Protein AF-A0A958VL23-F1 (afdb_monomer)

Radius of gyration: 24.47 Å; Cα contacts (8 Å, |Δi|>4): 169; chains: 1; bounding box: 63×19×62 Å

pLDDT: mean 76.43, std 16.43, range [31.47, 96.62]

Solvent-accessible surface area (backbone atoms only — not comparable to full-atom values): 8068 Å² total; per-residue (Å²): 136,82,79,79,76,79,73,74,83,72,75,93,57,53,48,68,55,50,64,60,66,58,54,44,77,46,69,67,88,68,89,73,96,66,70,69,36,38,39,34,35,53,97,52,33,35,38,35,42,33,49,83,81,56,37,96,47,67,50,76,50,72,58,84,85,89,60,90,72,73,83,51,67,50,77,41,72,88,77,77,82,92,71,94,62,103,76,67,85,67,78,55,42,71,23,40,52,78,43,78,62,96,49,41,39,30,35,35,33,78,43,97,88,68,57,77,48,72,50,79,45,74,65,131

Sequence (124 aa):
MCFISCESNHFLKSEKKLKSDIVGTWNRVLFGNELEESWTFVDGNLKILQPSRHGDTLDVGSYSIDATLTTPYLKIENTTYTNQNPGGDTYNYKWSIIKLDNKVLEIATESDIGGLAQIEFIKQ

Structure (mmCIF, N/CA/C/O backbone):
data_AF-A0A958VL23-F1
#
_entry.id   AF-A0A958VL23-F1
#
loop_
_atom_site.group_PDB
_atom_site.id
_atom_site.type_symbol
_atom_site.label_atom_id
_atom_site.label_alt_id
_atom_site.label_comp_id
_atom_site.label_asym_id
_atom_site.label_entity_id
_atom_site.label_seq_id
_atom_site.pdbx_PDB_ins_code
_atom_site.Cartn_x
_atom_site.Cartn_y
_atom_site.Cartn_z
_atom_site.occupancy
_atom_site.B_iso_or_equiv
_atom_site.auth_seq_id
_atom_site.auth_comp_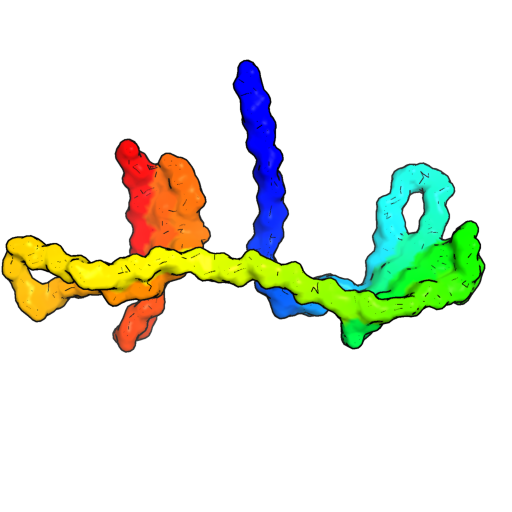id
_atom_site.auth_asym_id
_atom_site.auth_atom_id
_atom_site.pdbx_PDB_model_num
ATOM 1 N N . MET A 1 1 ? 23.516 5.361 25.100 1.00 31.47 1 MET A N 1
ATOM 2 C CA . MET A 1 1 ? 23.317 4.305 24.088 1.00 31.47 1 MET A CA 1
ATOM 3 C C . MET A 1 1 ? 22.043 4.665 23.336 1.00 31.47 1 MET A C 1
ATOM 5 O O . MET A 1 1 ? 20.966 4.498 23.886 1.00 31.47 1 MET A O 1
ATOM 9 N N . CYS A 1 2 ? 22.158 5.315 22.175 1.00 32.84 2 CYS A N 1
ATOM 10 C CA . CYS A 1 2 ? 20.993 5.640 21.349 1.00 32.84 2 CYS A CA 1
ATOM 11 C C . CYS A 1 2 ? 20.625 4.398 20.541 1.00 32.84 2 CYS A C 1
ATOM 13 O O . CYS A 1 2 ? 21.422 3.949 19.719 1.00 32.84 2 CYS A O 1
ATOM 15 N N . PHE A 1 3 ? 19.431 3.854 20.769 1.00 38.59 3 PHE A N 1
ATOM 16 C CA . PHE A 1 3 ? 18.808 2.960 19.806 1.00 38.59 3 PHE A CA 1
ATOM 17 C C . PHE A 1 3 ? 18.424 3.821 18.607 1.00 38.59 3 PHE A C 1
ATOM 19 O O . PHE A 1 3 ? 17.474 4.599 18.672 1.00 38.59 3 PHE A O 1
ATOM 26 N N . ILE A 1 4 ? 19.217 3.745 17.539 1.00 44.56 4 ILE A N 1
ATOM 27 C CA . ILE A 1 4 ? 18.803 4.245 16.233 1.00 44.56 4 ILE A CA 1
ATOM 28 C C . ILE A 1 4 ? 17.631 3.351 15.834 1.00 44.56 4 ILE A C 1
ATOM 30 O O . ILE A 1 4 ? 17.826 2.225 15.380 1.00 44.56 4 ILE A O 1
ATOM 34 N N . SER A 1 5 ? 16.413 3.825 16.096 1.00 36.41 5 SER A N 1
ATOM 35 C CA . SER A 1 5 ? 15.228 3.286 15.449 1.00 36.41 5 SER A CA 1
ATOM 36 C C . SER A 1 5 ? 15.437 3.525 13.962 1.00 36.41 5 SER A C 1
ATOM 38 O O . SER A 1 5 ? 15.411 4.662 13.493 1.00 36.41 5 SER A O 1
ATOM 40 N N . CYS A 1 6 ? 15.756 2.461 13.233 1.00 45.78 6 CYS A N 1
ATOM 41 C CA . CYS A 1 6 ? 15.676 2.457 11.787 1.00 45.78 6 CYS A CA 1
ATOM 42 C C . CYS A 1 6 ? 14.176 2.438 11.467 1.00 45.78 6 CYS A C 1
ATOM 44 O O . CYS A 1 6 ? 13.605 1.386 11.200 1.00 45.78 6 CYS A O 1
ATOM 46 N N . GLU A 1 7 ? 13.506 3.584 11.618 1.00 35.75 7 GLU A N 1
ATOM 47 C CA . GLU A 1 7 ? 12.178 3.760 11.047 1.00 35.75 7 GLU A CA 1
ATOM 48 C C . GLU A 1 7 ? 12.362 3.684 9.534 1.00 35.75 7 GLU A C 1
ATOM 50 O O . GLU A 1 7 ? 12.797 4.633 8.879 1.00 35.75 7 GLU A O 1
ATOM 55 N N . SER A 1 8 ? 12.079 2.513 8.965 1.00 37.69 8 SER A N 1
ATOM 56 C CA . SER A 1 8 ? 11.725 2.434 7.563 1.00 37.69 8 SER A CA 1
ATOM 57 C C . SER A 1 8 ? 10.510 3.339 7.396 1.00 37.69 8 SER A C 1
ATOM 59 O O . SER A 1 8 ? 9.426 3.039 7.892 1.00 37.69 8 SER A O 1
ATOM 61 N N . ASN A 1 9 ? 10.692 4.477 6.725 1.00 41.03 9 ASN A N 1
ATOM 62 C CA . ASN A 1 9 ? 9.586 5.288 6.235 1.00 41.03 9 ASN A CA 1
ATOM 63 C C . ASN A 1 9 ? 8.804 4.428 5.233 1.00 41.03 9 ASN A C 1
ATOM 65 O O . ASN A 1 9 ? 9.062 4.456 4.030 1.00 41.03 9 ASN A O 1
ATOM 69 N N . HIS A 1 10 ? 7.905 3.583 5.734 1.00 45.25 10 HIS A N 1
ATOM 70 C CA . HIS A 1 10 ? 7.013 2.797 4.906 1.00 45.25 10 HIS A CA 1
ATOM 71 C C . HIS A 1 10 ? 6.112 3.785 4.176 1.00 45.25 10 HIS A C 1
ATOM 73 O O . HIS A 1 10 ? 5.282 4.461 4.782 1.00 45.25 10 HIS A O 1
ATOM 79 N N . PHE A 1 11 ? 6.303 3.902 2.862 1.00 52.28 11 PHE A N 1
ATOM 80 C CA . PHE A 1 11 ? 5.416 4.686 2.020 1.00 52.28 11 PHE A CA 1
ATOM 81 C C . PHE A 1 11 ? 4.001 4.115 2.152 1.00 52.28 11 PHE A C 1
ATOM 83 O O . PHE A 1 11 ? 3.723 3.012 1.684 1.00 52.28 11 PHE A O 1
ATOM 90 N N . LEU A 1 12 ? 3.101 4.877 2.775 1.00 58.56 12 LEU A N 1
ATOM 91 C CA . LEU A 1 12 ? 1.674 4.568 2.860 1.00 58.56 12 LEU A CA 1
ATOM 92 C C . LEU A 1 12 ? 1.010 4.817 1.495 1.00 58.56 12 LEU A C 1
ATOM 94 O O . LEU A 1 12 ? 0.199 5.726 1.329 1.00 58.56 12 LEU A O 1
ATOM 98 N N . LYS A 1 13 ? 1.400 4.054 0.471 1.00 62.84 13 LYS A N 1
ATOM 99 C CA . LYS A 1 13 ? 0.795 4.093 -0.864 1.00 62.84 13 LYS A CA 1
ATOM 100 C C . LYS A 1 13 ? 0.151 2.746 -1.162 1.00 62.84 13 LYS A C 1
ATOM 102 O O . LYS A 1 13 ? 0.755 1.701 -0.947 1.00 62.84 13 LYS A O 1
ATOM 107 N N . SER A 1 14 ? -1.077 2.773 -1.677 1.00 70.94 14 SER A N 1
ATOM 108 C CA . SER A 1 14 ? -1.748 1.560 -2.147 1.00 70.94 14 SER A CA 1
ATOM 109 C C . SER A 1 14 ? -1.013 0.961 -3.348 1.00 70.94 14 SER A C 1
ATOM 111 O O . SER A 1 14 ? -0.406 1.688 -4.138 1.00 70.94 14 SER A O 1
ATOM 113 N N . GLU A 1 15 ? -1.129 -0.355 -3.542 1.00 77.06 15 GLU A N 1
ATOM 114 C CA . GLU A 1 15 ? -0.552 -1.047 -4.703 1.00 77.06 15 GLU A CA 1
ATOM 115 C C . GLU A 1 15 ? -0.995 -0.411 -6.028 1.00 77.06 15 GLU A C 1
ATOM 117 O O . GLU A 1 15 ? -0.186 -0.193 -6.924 1.00 77.06 15 GLU A O 1
ATOM 122 N N . LYS A 1 16 ? -2.274 -0.018 -6.125 1.00 78.38 16 LYS A N 1
ATOM 123 C CA . LYS A 1 16 ? -2.823 0.692 -7.289 1.00 78.38 16 LYS A CA 1
ATOM 124 C C . LYS A 1 16 ? -2.078 1.999 -7.566 1.00 78.38 16 LYS A C 1
ATOM 126 O O . LYS A 1 16 ? -1.774 2.297 -8.719 1.00 78.38 16 LYS A O 1
ATOM 131 N N . LYS A 1 17 ? -1.786 2.786 -6.524 1.00 77.62 17 LYS A N 1
ATOM 132 C CA . LYS A 1 17 ? -1.056 4.049 -6.675 1.00 77.62 17 LYS A CA 1
ATOM 133 C C . LYS A 1 17 ? 0.398 3.797 -7.070 1.00 77.62 17 LYS A C 1
ATOM 135 O O . LYS A 1 17 ? 0.884 4.474 -7.964 1.00 77.62 17 LYS A O 1
ATOM 140 N N . LEU A 1 18 ? 1.054 2.790 -6.491 1.00 81.06 18 LEU A N 1
ATOM 141 C CA . LEU A 1 18 ? 2.417 2.393 -6.865 1.00 81.06 18 LEU A CA 1
ATOM 142 C C . LEU A 1 18 ? 2.503 1.921 -8.324 1.00 81.06 18 LEU A C 1
ATOM 144 O O . LEU A 1 18 ? 3.380 2.363 -9.059 1.00 81.06 18 LEU A O 1
ATOM 148 N N . LYS A 1 19 ? 1.546 1.096 -8.768 1.00 85.44 19 LYS A N 1
ATOM 149 C CA . LYS A 1 19 ? 1.429 0.640 -10.162 1.00 85.44 19 LYS A CA 1
ATOM 150 C C . LYS A 1 19 ? 1.220 1.792 -11.141 1.00 85.44 19 LYS A C 1
ATOM 152 O O . LYS A 1 19 ? 1.741 1.734 -12.244 1.00 85.44 19 LYS A O 1
ATOM 157 N N . SER A 1 20 ? 0.488 2.832 -10.745 1.00 84.94 20 SER A N 1
ATOM 158 C CA . SER A 1 20 ? 0.331 4.037 -11.564 1.00 84.94 20 SER A CA 1
ATOM 159 C C . SER A 1 20 ? 1.576 4.925 -11.549 1.00 84.94 20 SER A C 1
ATOM 161 O O . SER A 1 20 ? 1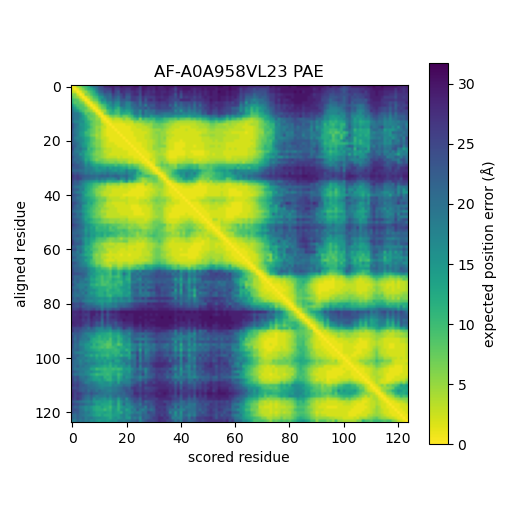.899 5.507 -12.576 1.00 84.94 20 SER A O 1
ATOM 163 N N . ASP A 1 21 ? 2.234 5.064 -10.398 1.00 86.81 21 ASP A N 1
ATOM 164 C CA . ASP A 1 21 ? 3.368 5.975 -10.214 1.00 86.81 21 ASP A CA 1
ATOM 165 C C . ASP A 1 21 ? 4.638 5.468 -10.902 1.00 86.81 21 ASP A C 1
ATOM 167 O O . ASP A 1 21 ? 5.452 6.282 -11.320 1.00 86.81 21 ASP A O 1
ATOM 171 N N . ILE A 1 22 ? 4.824 4.147 -11.012 1.00 91.38 22 ILE A N 1
ATOM 172 C CA . ILE A 1 22 ? 6.044 3.564 -11.591 1.00 91.38 22 ILE A CA 1
ATOM 173 C C . ILE A 1 22 ? 6.117 3.699 -13.120 1.00 91.38 22 ILE A C 1
ATOM 175 O O . ILE A 1 22 ? 7.211 3.634 -13.680 1.00 91.38 22 ILE A O 1
ATOM 179 N N . VAL A 1 23 ? 4.978 3.865 -13.803 1.00 93.25 23 VAL A N 1
ATOM 180 C CA . VAL A 1 23 ? 4.922 3.881 -15.273 1.00 93.25 23 VAL A CA 1
ATOM 181 C C . VAL A 1 23 ? 5.722 5.060 -15.819 1.00 93.25 23 VAL A C 1
ATOM 183 O O . VAL A 1 23 ? 5.481 6.209 -15.456 1.00 93.25 23 VAL A O 1
ATOM 186 N N . GLY A 1 24 ? 6.650 4.771 -16.729 1.00 93.38 24 GLY A N 1
ATOM 187 C CA . GLY A 1 24 ? 7.511 5.771 -17.353 1.00 93.38 24 GLY A CA 1
ATOM 188 C C . GLY A 1 24 ? 8.970 5.338 -17.429 1.00 93.38 24 GLY A C 1
ATOM 189 O O . GLY A 1 24 ? 9.317 4.197 -17.118 1.00 93.38 24 GLY A O 1
ATOM 190 N N . THR A 1 25 ? 9.816 6.269 -17.869 1.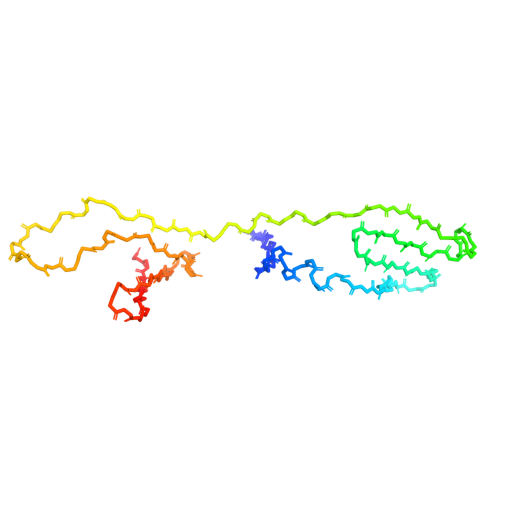00 95.31 25 THR A N 1
ATOM 191 C CA . THR A 1 25 ? 11.266 6.075 -17.975 1.00 95.31 25 THR A CA 1
ATOM 192 C C . THR A 1 25 ? 11.975 6.782 -16.830 1.00 95.31 25 THR A C 1
ATOM 194 O O . THR A 1 25 ? 11.792 7.980 -16.617 1.00 95.31 25 THR A O 1
ATOM 197 N N . TRP A 1 26 ? 12.813 6.034 -16.123 1.00 93.94 26 TRP A N 1
ATOM 198 C CA . TRP A 1 26 ? 13.577 6.478 -14.969 1.00 93.94 26 TRP A CA 1
ATOM 199 C C . TRP A 1 26 ? 15.056 6.421 -15.301 1.00 93.94 26 TRP A C 1
ATOM 201 O O . TRP A 1 26 ? 15.569 5.368 -15.675 1.00 93.94 26 TRP A O 1
ATOM 211 N N . ASN A 1 27 ? 15.744 7.545 -15.144 1.00 89.50 27 ASN A N 1
ATOM 212 C CA . ASN A 1 27 ? 17.192 7.592 -15.294 1.00 89.50 27 ASN A CA 1
ATOM 213 C C . ASN A 1 27 ? 17.836 7.313 -13.943 1.00 89.50 27 ASN A C 1
ATOM 215 O O . ASN A 1 27 ? 17.465 7.917 -12.931 1.00 89.50 27 ASN A O 1
ATOM 219 N N . ARG A 1 28 ? 18.811 6.408 -13.923 1.00 85.19 28 ARG A N 1
ATOM 220 C CA . ARG A 1 28 ? 19.598 6.150 -12.723 1.00 85.19 28 ARG A CA 1
ATOM 221 C C . ARG A 1 28 ? 20.430 7.396 -12.416 1.00 85.19 28 ARG A C 1
ATOM 223 O O . ARG A 1 28 ? 21.229 7.834 -13.237 1.00 85.19 28 ARG A O 1
ATOM 230 N N . VAL A 1 29 ? 20.235 7.978 -11.235 1.00 81.19 29 VAL A N 1
ATOM 231 C CA . VAL A 1 29 ? 21.068 9.093 -10.768 1.00 81.19 29 VAL A CA 1
ATOM 232 C C . VAL A 1 29 ? 22.352 8.513 -10.200 1.00 81.19 29 VAL A C 1
ATOM 234 O O . VAL A 1 29 ? 22.316 7.740 -9.242 1.00 81.19 29 VAL A O 1
ATOM 237 N N . LEU A 1 30 ? 23.477 8.883 -10.801 1.00 72.38 30 LEU A N 1
ATOM 238 C CA . LEU A 1 30 ? 24.798 8.423 -10.404 1.00 72.38 30 LEU A CA 1
ATOM 239 C C . LEU A 1 30 ? 25.683 9.608 -10.035 1.00 72.38 30 LEU A C 1
ATOM 241 O O . LEU A 1 30 ? 25.565 10.690 -10.608 1.00 72.38 30 LEU A O 1
ATOM 245 N N . PHE A 1 31 ? 26.567 9.405 -9.062 1.00 66.00 31 PHE A N 1
ATOM 246 C CA . PHE A 1 31 ? 27.535 10.413 -8.644 1.00 66.00 31 PHE A CA 1
ATOM 247 C C . PHE A 1 31 ? 28.893 10.100 -9.287 1.00 66.00 31 PHE A C 1
ATOM 249 O O . PHE A 1 31 ? 29.470 9.052 -9.018 1.00 66.00 31 PHE A O 1
ATOM 256 N N . GLY A 1 32 ? 29.417 11.011 -10.114 1.00 66.75 32 GLY A N 1
ATOM 257 C CA . GLY A 1 32 ? 30.706 10.850 -10.807 1.00 66.75 32 GLY A CA 1
ATOM 258 C C . GLY A 1 32 ? 30.568 10.512 -12.298 1.00 66.75 32 GLY A C 1
ATOM 259 O O . GLY A 1 32 ? 29.535 10.783 -12.899 1.00 66.75 32 GLY A O 1
ATOM 260 N N . ASN A 1 33 ? 31.615 9.933 -12.899 1.00 60.91 33 ASN A N 1
ATOM 261 C CA . ASN A 1 33 ? 31.659 9.540 -14.322 1.00 60.91 33 ASN A CA 1
ATOM 262 C C . ASN A 1 33 ? 30.966 8.191 -14.583 1.00 60.91 33 ASN A C 1
ATOM 264 O O . ASN A 1 33 ? 31.488 7.354 -15.324 1.00 60.91 33 ASN A O 1
ATOM 268 N N . GLU A 1 34 ? 29.845 7.923 -13.921 1.00 63.88 34 GLU A N 1
ATOM 269 C CA . GLU A 1 34 ? 29.118 6.689 -14.190 1.00 63.88 34 GLU A CA 1
ATOM 270 C C . GLU A 1 34 ? 28.202 6.840 -15.410 1.00 63.88 34 GLU A C 1
ATOM 272 O O . GLU A 1 34 ? 27.822 7.935 -15.822 1.00 63.88 34 GLU A O 1
ATOM 277 N N . LEU A 1 35 ? 27.923 5.698 -16.023 1.00 65.56 35 LEU A N 1
ATOM 278 C CA . LEU A 1 35 ? 27.433 5.573 -17.385 1.00 65.56 35 LEU A CA 1
ATOM 279 C C . LEU A 1 35 ? 25.905 5.690 -17.448 1.00 65.56 35 LEU A C 1
ATOM 281 O O . LEU A 1 35 ? 25.217 5.287 -16.511 1.00 65.56 35 LEU A O 1
ATOM 285 N N . GLU A 1 36 ? 25.383 6.230 -18.554 1.00 81.00 36 GLU A N 1
ATOM 286 C CA . GLU A 1 36 ? 23.944 6.436 -18.749 1.00 81.00 36 GLU A CA 1
ATOM 287 C C . GLU A 1 36 ? 23.172 5.113 -18.620 1.00 81.00 36 GLU A C 1
ATOM 289 O O . GLU A 1 36 ? 23.495 4.112 -19.259 1.00 81.00 36 GLU A O 1
ATOM 294 N N . GLU A 1 37 ? 22.145 5.102 -17.773 1.00 88.75 37 GLU A N 1
ATOM 295 C CA . GLU A 1 37 ? 21.290 3.942 -17.541 1.00 88.75 37 GLU A CA 1
ATOM 296 C C . GLU A 1 37 ? 19.844 4.409 -17.360 1.00 88.75 37 GLU A C 1
ATOM 298 O O . GLU A 1 37 ? 19.553 5.236 -16.489 1.00 88.75 37 GLU A O 1
ATOM 303 N N . SER A 1 38 ? 18.934 3.871 -18.175 1.00 92.06 38 SER A N 1
ATOM 304 C CA . SER A 1 38 ? 17.508 4.207 -18.121 1.00 92.06 38 SER A CA 1
ATOM 305 C C . SER A 1 38 ? 16.630 2.960 -18.088 1.00 92.06 38 SER A C 1
ATOM 307 O O . SER A 1 38 ? 16.916 1.959 -18.742 1.00 92.06 38 SER A O 1
ATOM 309 N N . TRP A 1 39 ? 15.581 3.015 -17.269 1.00 95.81 39 TRP A N 1
ATOM 310 C CA . TRP A 1 39 ? 14.654 1.917 -17.008 1.00 95.81 39 TRP A CA 1
ATOM 311 C C . TRP A 1 39 ? 13.248 2.364 -17.377 1.00 95.81 39 TRP A C 1
ATOM 313 O O . TRP A 1 39 ? 12.737 3.328 -16.810 1.00 95.81 39 TRP A O 1
ATOM 323 N N . THR A 1 40 ? 12.604 1.664 -18.303 1.00 96.06 40 THR A N 1
ATOM 324 C CA . THR A 1 40 ? 11.231 1.942 -18.722 1.00 96.06 40 THR A CA 1
ATOM 325 C C . THR A 1 40 ? 10.295 0.857 -18.211 1.00 96.06 40 THR A C 1
ATOM 327 O O . THR A 1 40 ? 10.447 -0.313 -18.565 1.00 96.06 40 THR A O 1
ATOM 330 N N . PHE A 1 41 ? 9.294 1.263 -17.430 1.00 96.62 41 PHE A N 1
ATOM 331 C CA . PHE A 1 41 ? 8.227 0.400 -16.921 1.00 96.62 41 PHE A CA 1
ATOM 332 C C . PHE A 1 41 ? 6.918 0.729 -17.640 1.00 96.62 41 PHE A C 1
ATOM 334 O O . PHE A 1 41 ? 6.441 1.865 -17.576 1.00 96.62 41 PHE A O 1
ATOM 341 N N . VAL A 1 42 ? 6.331 -0.251 -18.328 1.00 94.25 42 VAL A N 1
ATOM 342 C CA . VAL A 1 42 ? 5.043 -0.089 -19.021 1.00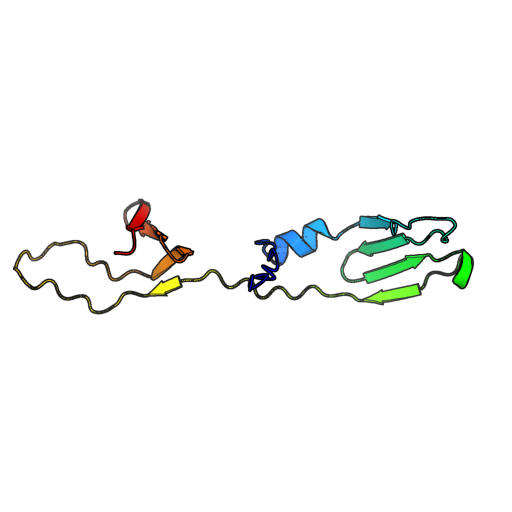 94.25 42 VAL A CA 1
ATOM 343 C C . VAL A 1 42 ? 4.311 -1.423 -19.128 1.00 94.25 42 VAL A C 1
ATOM 345 O O . VAL A 1 42 ? 4.881 -2.417 -19.571 1.00 94.25 42 VAL A O 1
ATOM 348 N N . ASP A 1 43 ? 3.043 -1.452 -18.716 1.00 90.88 43 ASP A N 1
ATOM 349 C CA . ASP A 1 43 ? 2.141 -2.604 -18.862 1.00 90.88 43 ASP A CA 1
ATOM 350 C C . ASP A 1 43 ? 2.728 -3.945 -18.371 1.00 90.88 43 ASP A C 1
ATOM 352 O 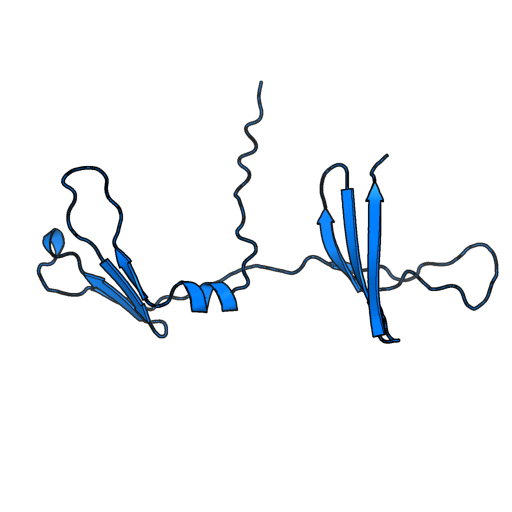O . ASP A 1 43 ? 2.575 -4.982 -19.013 1.00 90.88 43 ASP A O 1
ATOM 356 N N . GLY A 1 44 ? 3.448 -3.930 -17.241 1.00 90.19 44 GLY A N 1
ATOM 357 C CA . GLY A 1 44 ? 4.095 -5.125 -16.673 1.00 90.19 44 GLY A CA 1
ATOM 358 C C . GLY A 1 44 ? 5.391 -5.551 -17.375 1.00 90.19 44 GLY A C 1
ATOM 359 O O . GLY A 1 44 ? 5.994 -6.551 -16.991 1.00 90.19 44 GLY A O 1
ATOM 360 N N . ASN A 1 45 ? 5.851 -4.786 -18.366 1.00 94.88 45 ASN A N 1
ATOM 361 C CA . ASN A 1 45 ? 7.109 -4.997 -19.075 1.00 94.88 45 ASN A CA 1
ATOM 362 C C . ASN A 1 45 ? 8.180 -4.014 -18.598 1.00 94.88 45 ASN A C 1
ATOM 364 O O . ASN A 1 45 ? 7.909 -2.833 -18.362 1.00 94.88 45 ASN A O 1
ATOM 368 N N . LEU A 1 46 ? 9.406 -4.513 -18.500 1.00 95.94 46 LEU A N 1
ATOM 369 C CA . LEU A 1 46 ? 10.606 -3.760 -18.170 1.00 95.94 46 LEU A CA 1
ATOM 370 C C . LEU A 1 46 ? 11.517 -3.713 -19.395 1.00 95.94 46 LEU A C 1
ATOM 372 O O . LEU A 1 46 ? 11.770 -4.742 -20.023 1.00 95.94 46 LEU A O 1
ATOM 376 N N . LYS A 1 47 ? 12.023 -2.522 -19.709 1.00 95.69 47 LYS A N 1
ATOM 377 C CA . LYS A 1 47 ? 13.124 -2.324 -20.654 1.00 95.69 47 LYS A CA 1
ATOM 378 C C . LYS A 1 47 ? 14.243 -1.564 -19.964 1.00 95.69 47 LYS A C 1
ATOM 380 O O . LYS A 1 47 ? 13.963 -0.572 -19.296 1.00 95.69 47 LYS A O 1
ATOM 385 N N . ILE A 1 48 ? 15.481 -2.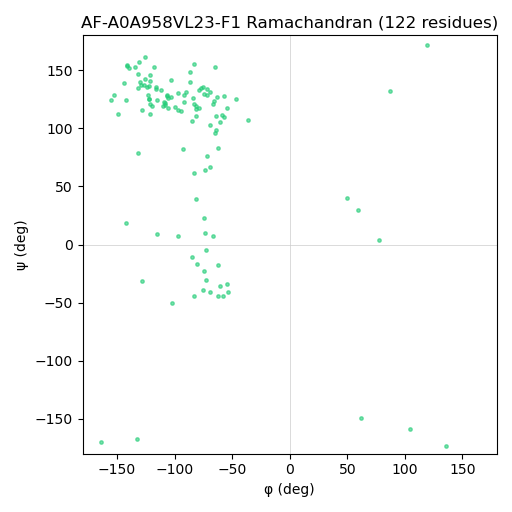000 -20.144 1.00 93.56 48 ILE A N 1
ATOM 386 C CA . ILE A 1 48 ? 16.655 -1.324 -19.595 1.00 93.56 48 ILE A CA 1
ATOM 387 C C . ILE A 1 48 ? 17.597 -0.987 -20.747 1.00 93.56 48 ILE A C 1
ATOM 389 O O . ILE A 1 48 ? 17.932 -1.852 -21.555 1.00 93.56 48 ILE A O 1
ATOM 393 N N . LEU A 1 49 ? 18.014 0.275 -20.818 1.00 91.00 49 LEU A N 1
ATOM 394 C CA . LEU A 1 49 ? 19.049 0.747 -21.730 1.00 91.00 49 LEU A CA 1
ATOM 395 C C . LEU A 1 49 ? 20.295 1.099 -20.917 1.00 91.00 49 LEU A C 1
ATOM 397 O O . LEU A 1 49 ? 20.246 1.986 -20.064 1.00 91.00 49 LEU A O 1
ATOM 401 N N . GLN A 1 50 ? 21.398 0.412 -21.208 1.00 88.69 50 GLN A N 1
ATOM 402 C CA . GLN A 1 50 ? 22.718 0.631 -20.608 1.00 88.69 50 GLN A CA 1
ATOM 403 C C . GLN A 1 50 ? 23.777 0.703 -21.724 1.00 88.69 50 GLN A C 1
ATOM 405 O O . GLN A 1 50 ? 24.507 -0.275 -21.936 1.00 88.69 50 GLN A O 1
ATOM 410 N N . PRO A 1 51 ? 23.909 1.842 -22.435 1.00 85.31 51 PRO A N 1
ATOM 411 C CA . PRO A 1 51 ? 24.759 1.965 -23.621 1.00 85.31 51 PRO A CA 1
ATOM 412 C C . PRO A 1 51 ? 26.204 1.541 -23.384 1.00 85.31 51 PRO A C 1
ATOM 414 O O . PRO A 1 51 ? 26.860 0.946 -24.231 1.00 85.31 51 PRO A O 1
ATOM 417 N N . SER A 1 52 ? 26.709 1.786 -22.185 1.00 82.25 52 SER A N 1
ATOM 418 C CA . SER A 1 52 ? 28.106 1.522 -21.866 1.00 82.25 52 SER A CA 1
ATOM 419 C C . SER A 1 52 ? 28.406 0.092 -21.433 1.00 82.25 52 SER A C 1
ATOM 421 O O . SER A 1 52 ? 29.575 -0.272 -21.329 1.00 82.25 52 SER A O 1
ATOM 423 N N . ARG A 1 53 ? 27.377 -0.721 -21.175 1.00 80.94 53 ARG A N 1
ATOM 424 C CA . ARG A 1 53 ? 27.537 -2.161 -20.951 1.00 80.94 53 ARG A CA 1
ATOM 425 C C . ARG A 1 53 ? 27.142 -2.951 -22.188 1.00 80.94 53 ARG A C 1
ATOM 427 O O . ARG A 1 53 ? 27.900 -3.820 -22.604 1.00 80.94 53 ARG A O 1
ATOM 434 N N . HIS A 1 54 ? 25.960 -2.681 -22.741 1.00 81.00 54 HIS A N 1
ATOM 435 C CA . HIS A 1 54 ? 25.333 -3.520 -23.770 1.00 81.00 54 HIS A CA 1
ATOM 436 C C . HIS A 1 54 ? 25.179 -2.797 -25.128 1.00 81.00 54 HIS A C 1
ATOM 438 O O . HIS A 1 54 ? 24.544 -3.327 -26.045 1.00 81.00 54 HIS A O 1
ATOM 444 N N . GLY A 1 55 ? 25.769 -1.603 -25.295 1.00 82.44 55 GLY A N 1
ATOM 445 C CA . GLY A 1 55 ? 25.541 -0.767 -26.478 1.00 82.44 55 GLY A CA 1
ATOM 446 C C . GLY A 1 55 ? 24.073 -0.351 -26.587 1.00 82.44 55 GLY A C 1
ATOM 447 O O . GLY A 1 55 ? 23.359 -0.285 -25.590 1.00 82.44 55 GLY A O 1
ATOM 448 N N . ASP A 1 56 ? 23.583 -0.160 -27.807 1.00 81.56 56 ASP A N 1
ATOM 449 C CA . ASP A 1 56 ? 22.178 0.203 -28.057 1.00 81.56 56 ASP A CA 1
ATOM 450 C C . ASP A 1 56 ? 21.189 -0.968 -27.854 1.00 81.56 56 ASP A C 1
ATOM 452 O O . ASP A 1 56 ? 20.014 -0.883 -28.219 1.00 8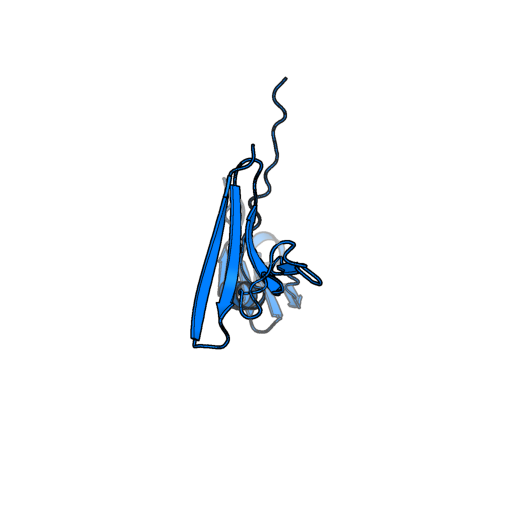1.56 56 ASP A O 1
ATOM 456 N N . THR A 1 57 ? 21.652 -2.087 -27.289 1.00 88.56 57 THR A N 1
ATOM 457 C CA . THR A 1 57 ? 20.815 -3.256 -27.010 1.00 88.56 57 THR A CA 1
ATOM 458 C C . THR A 1 57 ? 19.999 -3.027 -25.743 1.00 88.56 57 THR A C 1
ATOM 460 O O . THR A 1 57 ? 20.531 -2.625 -24.710 1.00 88.56 57 THR A O 1
ATOM 463 N N . LEU A 1 58 ? 18.700 -3.324 -25.816 1.00 89.81 58 LEU A N 1
ATOM 464 C CA . LEU A 1 58 ? 17.792 -3.260 -24.675 1.00 89.81 58 LEU A CA 1
ATOM 465 C C . LEU A 1 58 ? 17.722 -4.610 -23.962 1.00 89.81 58 LEU A C 1
ATOM 467 O O . LEU A 1 58 ? 17.391 -5.618 -24.591 1.00 89.81 58 LEU A O 1
ATOM 471 N N . ASP A 1 59 ? 17.914 -4.610 -22.644 1.00 92.38 59 ASP A N 1
ATOM 472 C CA . ASP A 1 59 ? 17.476 -5.732 -21.818 1.00 92.38 59 ASP A CA 1
ATOM 473 C C . ASP A 1 59 ? 15.956 -5.648 -21.656 1.00 92.3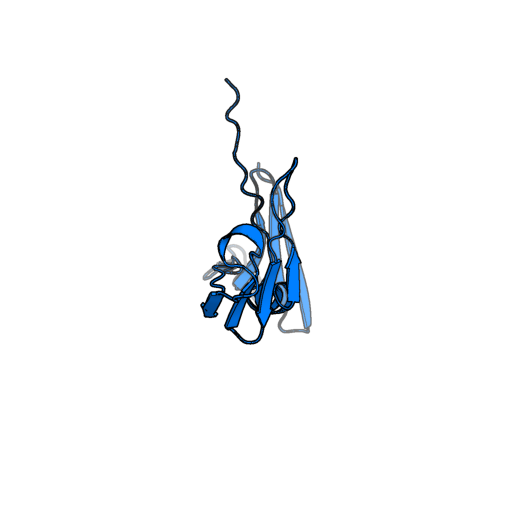8 59 ASP A C 1
ATOM 475 O O . ASP A 1 59 ? 15.402 -4.572 -21.411 1.00 92.38 59 ASP A O 1
ATOM 479 N N . VAL A 1 60 ? 15.265 -6.778 -21.805 1.00 94.56 60 VAL A N 1
ATOM 480 C CA . VAL A 1 60 ? 13.801 -6.853 -21.720 1.00 94.56 60 VAL A CA 1
ATOM 481 C C . VAL A 1 60 ? 13.370 -7.894 -20.696 1.00 94.56 60 VAL A C 1
ATOM 483 O O . VAL A 1 60 ? 13.974 -8.959 -20.578 1.00 94.56 60 VAL A O 1
ATOM 486 N N . GLY A 1 61 ? 12.304 -7.599 -19.960 1.00 95.19 61 GLY A N 1
ATOM 487 C CA . GLY A 1 61 ? 11.760 -8.501 -18.953 1.00 95.19 61 GLY A CA 1
ATOM 488 C C . GLY A 1 61 ? 10.350 -8.123 -18.524 1.00 95.19 61 GLY A C 1
ATOM 489 O O . GLY A 1 61 ? 9.714 -7.247 -19.112 1.00 95.19 61 GLY A O 1
ATOM 490 N N . SER A 1 62 ? 9.873 -8.776 -17.470 1.00 96.19 62 SER A N 1
ATOM 491 C CA . SER A 1 62 ? 8.591 -8.474 -16.832 1.00 96.19 62 SER A CA 1
ATOM 492 C C . SER A 1 62 ? 8.805 -8.028 -15.389 1.00 96.19 62 SER A C 1
ATOM 494 O O . SER A 1 62 ? 9.782 -8.422 -14.753 1.00 96.19 62 SER A O 1
ATOM 496 N N . TYR A 1 63 ? 7.885 -7.217 -14.869 1.00 93.00 63 TYR A N 1
ATOM 497 C CA . TYR A 1 63 ? 7.895 -6.774 -13.477 1.00 93.00 63 TYR A CA 1
ATOM 498 C C . TYR A 1 63 ? 6.503 -6.885 -12.846 1.00 93.00 63 TYR A C 1
ATOM 500 O O . TYR A 1 63 ? 5.478 -6.774 -13.519 1.00 93.00 63 TYR A O 1
ATOM 508 N N . SER A 1 64 ? 6.476 -7.055 -11.527 1.00 90.00 64 SER A N 1
ATOM 509 C CA . SER A 1 64 ? 5.283 -6.940 -10.690 1.00 90.00 64 SER A CA 1
ATOM 510 C C . SER A 1 64 ? 5.580 -6.044 -9.488 1.00 90.00 64 SER A C 1
ATOM 512 O O . SER A 1 64 ? 6.733 -5.851 -9.105 1.00 90.00 64 SER A O 1
ATOM 514 N N . ILE A 1 65 ? 4.527 -5.460 -8.915 1.00 81.88 65 ILE A N 1
ATOM 515 C CA . ILE A 1 65 ? 4.588 -4.761 -7.630 1.00 81.88 65 ILE A CA 1
ATOM 516 C C . ILE A 1 65 ? 3.640 -5.489 -6.694 1.00 81.88 65 ILE A C 1
ATOM 518 O O . ILE A 1 65 ? 2.435 -5.499 -6.953 1.00 81.88 65 ILE A O 1
ATOM 522 N N . ASP A 1 66 ? 4.199 -6.019 -5.614 1.00 76.38 66 ASP A N 1
ATOM 523 C CA . ASP A 1 66 ? 3.462 -6.582 -4.491 1.00 76.38 66 ASP A CA 1
ATOM 524 C C . ASP A 1 66 ? 3.553 -5.596 -3.325 1.00 76.38 66 ASP A C 1
ATOM 526 O O . ASP A 1 66 ? 4.647 -5.293 -2.840 1.00 76.38 66 ASP A O 1
ATOM 530 N N . ALA A 1 67 ? 2.416 -5.056 -2.882 1.00 68.06 67 ALA A N 1
ATOM 531 C CA . ALA A 1 67 ? 2.379 -4.156 -1.734 1.00 68.06 67 ALA A CA 1
ATOM 532 C C . ALA A 1 67 ? 1.467 -4.722 -0.645 1.00 68.06 67 ALA A C 1
ATOM 534 O O . ALA A 1 67 ? 0.246 -4.754 -0.777 1.00 68.06 67 ALA A O 1
ATOM 535 N N . THR A 1 68 ? 2.052 -5.114 0.485 1.00 61.78 68 THR A N 1
ATOM 536 C CA . THR A 1 68 ? 1.308 -5.572 1.665 1.00 61.78 68 THR A CA 1
ATOM 537 C C . THR A 1 68 ? 0.839 -4.377 2.498 1.00 61.78 68 THR A C 1
ATOM 539 O O . THR A 1 68 ? 1.263 -4.195 3.637 1.00 61.78 68 THR A O 1
ATOM 542 N N . LEU A 1 69 ? -0.000 -3.511 1.925 1.00 62.06 69 LEU A N 1
ATOM 543 C CA . LEU A 1 69 ? -0.640 -2.429 2.676 1.00 62.06 69 LEU A CA 1
ATOM 544 C C . LEU A 1 69 ? -1.998 -2.922 3.187 1.00 62.06 69 LEU A C 1
ATOM 546 O O . LEU A 1 69 ? -3.032 -2.691 2.565 1.00 62.06 69 LEU A O 1
ATOM 550 N N . THR A 1 70 ? -2.017 -3.641 4.308 1.00 64.38 70 THR A N 1
ATOM 551 C CA . THR A 1 70 ? -3.287 -3.918 4.989 1.00 64.38 70 THR A CA 1
ATOM 552 C C . THR A 1 70 ? -3.684 -2.680 5.773 1.00 64.38 70 THR A C 1
ATOM 554 O O . THR A 1 70 ? -2.961 -2.295 6.691 1.00 64.38 70 THR A O 1
ATOM 557 N N . THR A 1 71 ? -4.824 -2.068 5.445 1.00 67.75 71 THR A N 1
ATOM 558 C CA . THR A 1 71 ? -5.452 -1.087 6.336 1.00 67.75 71 THR A CA 1
ATOM 559 C C . THR A 1 71 ? -5.634 -1.749 7.706 1.00 67.75 71 THR A C 1
ATOM 561 O O . THR A 1 71 ? -6.316 -2.776 7.786 1.00 67.75 71 THR A O 1
ATOM 564 N N . PRO A 1 72 ? -4.991 -1.240 8.769 1.00 74.25 72 PRO A N 1
ATOM 565 C CA . PRO A 1 72 ? -5.123 -1.830 10.089 1.00 74.25 72 PRO A CA 1
ATOM 566 C C . PRO A 1 72 ? -6.518 -1.523 10.639 1.00 74.25 72 PRO A C 1
ATOM 568 O O . PRO A 1 72 ? -6.991 -0.389 10.563 1.00 74.25 72 PRO A O 1
ATOM 571 N N . TYR A 1 73 ? -7.182 -2.539 11.188 1.00 82.88 73 TYR A N 1
ATOM 572 C CA . TYR A 1 73 ? -8.510 -2.398 11.780 1.00 82.88 73 TYR A CA 1
ATOM 573 C C . TYR A 1 73 ? -8.504 -2.832 13.243 1.00 82.88 73 TYR A C 1
ATOM 575 O O . TYR A 1 73 ? -7.976 -3.891 13.579 1.00 82.88 73 TYR A O 1
ATOM 583 N N . LEU A 1 74 ? -9.168 -2.049 14.088 1.00 82.69 74 LEU A N 1
ATOM 584 C CA . LEU A 1 74 ? -9.581 -2.446 15.423 1.00 82.69 74 LEU A CA 1
ATOM 585 C C . LEU A 1 74 ? -11.016 -2.971 15.339 1.00 82.69 74 LEU A C 1
ATOM 587 O O . LEU A 1 74 ? -11.944 -2.232 15.015 1.00 82.69 74 LEU A O 1
ATOM 591 N N . LYS A 1 75 ? -11.205 -4.260 15.618 1.00 89.12 75 LYS A N 1
ATOM 592 C CA . LYS A 1 75 ? -12.532 -4.875 15.680 1.00 89.12 75 LYS A CA 1
ATOM 593 C C . LYS A 1 75 ? -12.982 -4.924 17.136 1.00 89.12 75 LYS A C 1
ATOM 595 O O . LYS A 1 75 ? -12.348 -5.602 17.941 1.00 89.12 75 LYS A O 1
ATOM 600 N N . ILE A 1 76 ? -14.048 -4.202 17.462 1.00 85.31 76 ILE A N 1
ATOM 601 C CA . ILE A 1 76 ? -14.671 -4.234 18.787 1.00 85.31 76 ILE A CA 1
ATOM 602 C C . ILE A 1 76 ? -15.977 -5.014 18.653 1.00 85.31 76 ILE A C 1
ATOM 604 O O . ILE A 1 76 ? -16.782 -4.727 17.773 1.00 85.31 76 ILE A O 1
ATOM 608 N N . GLU A 1 77 ? -16.168 -6.024 19.497 1.00 85.12 77 GLU A N 1
ATOM 609 C CA . GLU A 1 77 ? -17.364 -6.868 19.513 1.00 85.12 77 GLU A CA 1
ATOM 610 C C . GLU A 1 77 ? -17.746 -7.190 20.958 1.00 85.12 77 GLU A C 1
ATOM 612 O O . GLU A 1 77 ? -16.889 -7.242 21.841 1.00 85.12 77 GLU A O 1
ATOM 617 N N . ASN A 1 78 ? -19.031 -7.465 21.185 1.00 81.12 78 ASN A N 1
ATOM 618 C CA . ASN A 1 78 ? -19.574 -7.901 22.473 1.00 81.12 78 ASN A CA 1
ATOM 619 C C . ASN A 1 78 ? -19.354 -6.919 23.641 1.00 81.12 78 ASN A C 1
ATOM 621 O O . ASN A 1 78 ? -19.289 -7.343 24.794 1.00 81.12 78 ASN A O 1
ATOM 625 N N . THR A 1 79 ? -19.271 -5.607 23.389 1.00 77.12 79 THR A N 1
ATOM 626 C CA . THR A 1 79 ? -19.269 -4.624 24.482 1.00 77.12 79 THR A CA 1
ATOM 627 C C . THR A 1 79 ? -20.615 -4.631 25.195 1.00 77.12 79 THR A C 1
ATOM 629 O O . THR A 1 79 ? -21.649 -4.383 24.572 1.00 77.12 79 THR A O 1
ATOM 632 N N . THR A 1 80 ? -20.603 -4.866 26.505 1.00 69.44 80 THR A N 1
ATOM 633 C CA . THR A 1 80 ? -21.783 -4.769 27.367 1.00 69.44 80 THR A CA 1
ATOM 634 C C . THR A 1 80 ? -21.700 -3.505 28.211 1.00 69.44 80 THR A C 1
ATOM 636 O O . THR A 1 80 ? -20.716 -3.300 28.922 1.00 69.44 80 THR A O 1
ATOM 639 N N . TYR A 1 81 ? -22.733 -2.671 28.165 1.00 69.94 81 TYR A N 1
ATOM 640 C CA . TYR A 1 81 ? -22.828 -1.496 29.024 1.00 69.94 81 TYR A CA 1
ATOM 641 C C . TYR A 1 81 ? -23.414 -1.904 30.387 1.00 69.94 81 TYR A C 1
ATOM 643 O O . TYR A 1 81 ? -24.463 -2.543 30.440 1.00 69.94 81 TYR A O 1
ATOM 651 N N . THR A 1 82 ? -22.728 -1.590 31.491 1.00 69.88 82 THR A N 1
ATOM 652 C CA . THR A 1 82 ? -23.052 -2.138 32.825 1.00 69.88 82 THR A CA 1
ATOM 653 C C . THR A 1 82 ? -24.220 -1.442 33.532 1.00 69.88 82 THR A C 1
ATOM 655 O O . THR A 1 82 ? -24.791 -2.030 34.446 1.00 69.88 82 THR A O 1
ATOM 658 N N . ASN A 1 83 ? -24.628 -0.242 33.098 1.00 61.19 83 ASN A N 1
ATOM 659 C CA . ASN A 1 83 ? -25.669 0.561 33.752 1.00 61.19 83 ASN A CA 1
ATOM 660 C C . ASN A 1 83 ? -26.748 0.995 32.740 1.00 61.19 83 ASN A C 1
ATOM 662 O O . ASN A 1 83 ? -26.468 1.711 31.790 1.00 61.19 83 ASN A O 1
ATOM 666 N N . GLN A 1 84 ? -27.982 0.531 32.926 1.00 54.22 84 GLN A N 1
ATOM 667 C CA . GLN A 1 84 ? -29.094 0.563 31.964 1.00 54.22 84 GLN A CA 1
ATOM 668 C C . GLN A 1 84 ? -29.347 1.899 31.227 1.00 54.22 84 GLN A C 1
ATOM 670 O O . GLN A 1 84 ? -29.665 2.910 31.845 1.00 54.22 84 GLN A O 1
ATOM 675 N N . ASN A 1 85 ? -29.361 1.837 29.889 1.00 51.28 85 ASN A N 1
ATOM 676 C CA . ASN A 1 85 ? -30.348 2.507 29.032 1.00 51.28 85 ASN A CA 1
ATOM 677 C C . ASN A 1 85 ? -30.417 1.727 27.690 1.00 51.28 85 ASN A C 1
ATOM 679 O O . ASN A 1 85 ? -29.365 1.540 27.078 1.00 51.28 85 ASN A O 1
ATOM 683 N N . PRO A 1 86 ? -31.578 1.229 27.212 1.00 47.41 86 PRO A N 1
ATOM 684 C CA . PRO A 1 86 ? -31.656 0.264 26.099 1.00 47.41 86 PRO A CA 1
ATOM 685 C C . PRO A 1 86 ? -31.394 0.833 24.687 1.00 47.41 86 PRO A C 1
ATOM 687 O O . PRO A 1 86 ? -31.827 0.246 23.701 1.00 47.41 86 PRO A O 1
ATOM 690 N N . GLY A 1 87 ? -30.696 1.961 24.564 1.00 50.59 87 GLY A N 1
ATOM 691 C CA . GLY A 1 87 ? -30.458 2.627 23.278 1.00 50.59 87 GLY A CA 1
ATOM 692 C C . GLY A 1 87 ? -29.072 3.248 23.120 1.00 50.59 87 GLY A C 1
ATOM 693 O O . GLY A 1 87 ? -28.917 4.141 22.300 1.00 50.59 87 GLY A O 1
ATOM 694 N N . GLY A 1 88 ? -28.090 2.847 23.932 1.00 49.91 88 GLY A N 1
ATOM 695 C CA . GLY A 1 88 ? -26.754 3.447 23.907 1.00 49.91 88 GLY A CA 1
ATOM 696 C C . GLY A 1 88 ? -25.870 2.853 22.814 1.00 49.91 88 GLY A C 1
ATOM 697 O O . GLY A 1 88 ? -25.622 1.648 22.831 1.00 49.91 88 GLY A O 1
ATOM 698 N N . ASP A 1 89 ? -25.399 3.711 21.908 1.00 57.47 89 ASP A N 1
ATOM 699 C CA . ASP A 1 89 ? -24.437 3.433 20.839 1.00 57.47 89 ASP A CA 1
ATOM 700 C C . ASP A 1 89 ? -23.365 2.427 21.273 1.00 57.47 89 ASP A C 1
ATOM 702 O O . ASP A 1 89 ? -22.476 2.715 22.077 1.00 57.47 89 ASP A O 1
ATOM 706 N N . THR A 1 90 ? -23.453 1.203 20.760 1.00 62.50 90 THR A N 1
ATOM 707 C CA . THR A 1 90 ? -22.452 0.183 21.056 1.00 62.50 90 THR A CA 1
ATOM 708 C C . THR A 1 90 ? -21.185 0.501 20.277 1.00 62.50 90 THR A C 1
ATOM 710 O O . THR A 1 90 ? -21.255 0.622 19.063 1.00 62.50 90 THR A O 1
ATOM 713 N N . TYR A 1 91 ? -20.010 0.531 20.912 1.00 74.81 91 TYR A N 1
ATOM 714 C CA . TYR A 1 91 ? -18.716 0.680 20.219 1.00 74.81 91 TYR A CA 1
ATOM 715 C C . TYR A 1 91 ? -18.345 -0.516 19.320 1.00 74.81 91 TYR A C 1
ATOM 717 O O . TYR A 1 91 ? -17.228 -0.565 18.802 1.00 74.81 91 TYR A O 1
ATOM 725 N N . ASN A 1 92 ? -19.270 -1.469 19.148 1.00 81.56 92 ASN A N 1
ATOM 726 C CA . ASN A 1 92 ? -19.157 -2.704 18.382 1.00 81.56 92 ASN A CA 1
ATOM 727 C C . ASN A 1 92 ? -19.078 -2.444 16.871 1.00 81.56 92 ASN A C 1
ATOM 729 O O . ASN A 1 92 ? -19.978 -2.800 16.114 1.00 81.56 92 ASN A O 1
ATOM 733 N N . TYR A 1 93 ? -17.990 -1.821 16.438 1.00 82.25 93 TYR A N 1
ATOM 734 C CA . TYR A 1 93 ? -17.723 -1.527 15.041 1.00 82.25 93 TYR A CA 1
ATOM 735 C C . TYR A 1 93 ? -16.360 -2.067 14.622 1.00 82.25 93 TYR A C 1
ATOM 737 O O . TYR A 1 93 ? -15.461 -2.341 15.428 1.00 82.25 93 TYR A O 1
ATOM 745 N N . LYS A 1 94 ? -16.205 -2.195 13.305 1.00 86.75 94 LYS A N 1
ATOM 746 C CA . LYS A 1 94 ? -14.898 -2.322 12.674 1.00 86.75 94 LYS A CA 1
ATOM 747 C C . LYS A 1 94 ? -14.354 -0.912 12.452 1.00 86.75 94 LYS A C 1
ATOM 749 O O . LYS A 1 94 ? -14.820 -0.189 11.573 1.00 86.75 94 LYS A O 1
ATOM 754 N N . TRP A 1 95 ? -13.371 -0.532 13.254 1.00 87.25 95 TRP A N 1
ATOM 755 C CA . TRP A 1 95 ? -12.735 0.775 13.199 1.00 87.25 95 TRP A CA 1
ATOM 756 C C . TRP A 1 95 ? -11.446 0.708 12.385 1.00 87.25 95 TRP A C 1
ATOM 758 O O . TRP A 1 95 ? -10.602 -0.151 12.630 1.00 87.25 95 TRP A O 1
ATOM 768 N N . SER A 1 96 ? -11.265 1.610 11.429 1.00 86.00 96 SER A N 1
ATOM 769 C CA . SER A 1 96 ? -9.977 1.827 10.769 1.00 86.00 96 SER A CA 1
ATOM 770 C C . SER A 1 96 ? -9.032 2.513 11.749 1.00 86.00 96 SER A C 1
ATOM 772 O O . SER A 1 96 ? -9.395 3.535 12.327 1.00 86.00 96 SER A O 1
ATOM 774 N N . ILE A 1 97 ? -7.830 1.974 11.939 1.00 82.94 97 ILE A N 1
ATOM 775 C CA . ILE A 1 97 ? -6.787 2.625 12.735 1.00 82.94 97 ILE A CA 1
ATOM 776 C C . ILE A 1 97 ? -6.110 3.665 11.837 1.00 82.94 97 ILE A C 1
ATOM 778 O O . ILE A 1 97 ? -5.435 3.307 10.873 1.00 82.94 97 ILE A O 1
ATOM 782 N N . ILE A 1 98 ? -6.320 4.947 12.142 1.00 82.44 98 ILE A N 1
ATOM 783 C CA . ILE A 1 98 ? -5.731 6.083 11.418 1.00 82.44 98 ILE A CA 1
ATOM 784 C C . ILE A 1 98 ? -4.315 6.350 11.935 1.00 82.44 98 ILE A C 1
ATOM 786 O O . ILE A 1 98 ? -3.386 6.528 11.148 1.00 82.44 98 ILE A O 1
ATOM 790 N N . LYS A 1 99 ? -4.141 6.330 13.261 1.00 79.06 99 LYS A N 1
ATOM 791 C CA . LYS A 1 99 ? -2.862 6.560 13.937 1.00 79.06 99 LYS A CA 1
ATOM 792 C C . LYS A 1 99 ? -2.755 5.676 15.174 1.00 79.06 99 LYS A C 1
ATOM 794 O O . LYS A 1 99 ? -3.719 5.527 15.918 1.00 79.06 99 LYS A O 1
ATOM 799 N N . LEU A 1 100 ? -1.578 5.105 15.408 1.00 80.62 100 LEU A N 1
ATOM 800 C CA . LEU A 1 100 ? -1.262 4.382 16.636 1.00 80.62 100 LEU A CA 1
ATOM 801 C C . LEU A 1 100 ? 0.230 4.529 16.938 1.00 80.62 100 LEU A C 1
ATOM 803 O O . LEU A 1 100 ? 1.066 4.003 16.207 1.00 80.62 100 LEU A O 1
ATOM 807 N N . ASP A 1 101 ? 0.553 5.236 18.016 1.00 81.38 101 ASP A N 1
ATOM 808 C CA . ASP A 1 101 ? 1.912 5.363 18.542 1.00 81.38 101 ASP A CA 1
ATOM 809 C C . ASP A 1 101 ? 1.943 5.133 20.068 1.00 81.38 101 ASP A C 1
ATOM 811 O O . ASP A 1 101 ? 1.001 4.607 20.666 1.00 81.38 101 ASP A O 1
ATOM 815 N N . ASN A 1 102 ? 3.057 5.461 20.730 1.00 82.31 102 ASN A N 1
ATOM 816 C CA . ASN A 1 102 ? 3.210 5.245 22.171 1.00 82.31 102 ASN A CA 1
ATOM 817 C C . ASN A 1 102 ? 2.396 6.212 23.053 1.00 82.31 102 ASN A C 1
ATOM 819 O O . ASN A 1 102 ? 2.404 6.035 24.272 1.00 82.31 102 ASN A O 1
ATOM 823 N N . LYS A 1 103 ? 1.714 7.201 22.470 1.00 82.00 103 LYS A N 1
ATOM 824 C CA . LYS A 1 103 ? 0.938 8.241 23.156 1.00 82.00 103 LYS A CA 1
ATOM 825 C C . LYS A 1 103 ? -0.489 8.371 22.635 1.00 82.00 103 LYS A C 1
ATOM 827 O O . LYS A 1 103 ? -1.352 8.733 23.425 1.00 82.00 103 LYS A O 1
ATOM 832 N N . VAL A 1 104 ? -0.733 8.106 21.354 1.00 78.19 104 VAL A N 1
ATOM 833 C CA . VAL A 1 104 ? -1.998 8.408 20.674 1.00 78.19 104 VAL A CA 1
ATOM 834 C C . VAL A 1 104 ? -2.537 7.185 19.934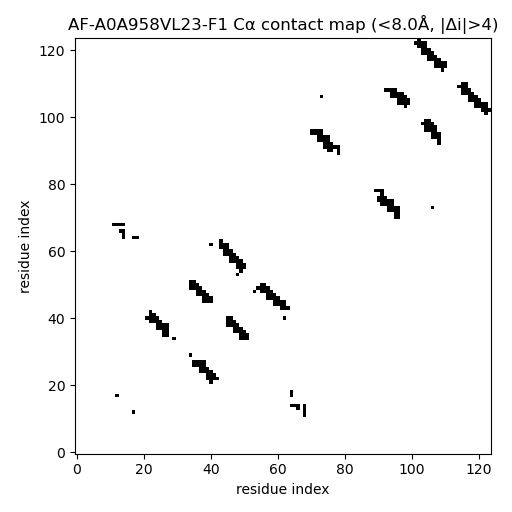 1.00 78.19 104 VAL A C 1
ATOM 836 O O . VAL A 1 104 ? -1.791 6.487 19.246 1.00 78.19 104 VAL A O 1
ATOM 839 N N . LEU A 1 105 ? -3.847 6.964 20.039 1.00 84.56 105 LEU A N 1
ATOM 840 C CA . LEU A 1 105 ? -4.626 6.079 19.169 1.00 84.56 105 LEU A CA 1
ATOM 841 C C . LEU A 1 105 ? -5.746 6.899 18.523 1.00 84.56 105 LEU A C 1
ATOM 843 O O . LEU A 1 105 ? -6.545 7.502 19.228 1.00 84.56 105 LEU A O 1
ATOM 847 N N . GLU A 1 106 ? -5.830 6.881 17.200 1.00 85.19 106 GLU A N 1
ATOM 848 C CA . GLU A 1 106 ? -6.880 7.527 16.413 1.00 85.19 106 GLU A CA 1
ATOM 849 C C . GLU A 1 106 ? -7.570 6.472 15.552 1.00 85.19 106 GLU A C 1
ATOM 851 O O . GLU A 1 106 ? -6.916 5.746 14.792 1.00 85.19 106 GLU A O 1
ATOM 856 N N . ILE A 1 107 ? -8.891 6.376 15.679 1.00 87.12 107 ILE A N 1
ATOM 857 C CA . ILE A 1 107 ? -9.708 5.400 14.962 1.00 87.12 107 ILE A CA 1
ATOM 858 C C . ILE A 1 107 ? -10.920 6.064 14.317 1.00 87.12 107 ILE A C 1
ATOM 860 O O . ILE A 1 107 ? -11.486 6.998 14.882 1.00 87.12 107 ILE A O 1
ATOM 864 N N . ALA A 1 108 ? -11.352 5.559 13.162 1.00 87.56 108 ALA A N 1
ATOM 865 C CA . ALA A 1 108 ? -12.578 6.018 12.516 1.00 87.56 108 ALA A CA 1
ATOM 866 C C . ALA A 1 108 ? -13.400 4.885 11.906 1.00 87.56 108 ALA A C 1
ATOM 868 O O . ALA A 1 108 ? -12.868 3.857 11.486 1.00 87.56 108 ALA A O 1
ATOM 869 N N . THR A 1 109 ? -14.709 5.086 11.835 1.00 86.62 109 THR A N 1
ATOM 870 C CA . THR A 1 109 ? -15.638 4.190 11.151 1.00 86.62 109 THR A CA 1
ATOM 871 C C . THR A 1 109 ? -16.716 5.000 10.434 1.00 86.62 109 THR A C 1
ATOM 873 O O . THR A 1 109 ? -17.003 6.143 10.803 1.00 86.62 109 THR A O 1
ATOM 876 N N . GLU A 1 110 ? -17.284 4.429 9.377 1.00 80.19 110 GLU A N 1
ATOM 877 C CA . GLU A 1 110 ? -18.448 5.010 8.711 1.00 80.19 110 GLU A CA 1
ATOM 878 C C . GLU A 1 110 ? -19.692 4.716 9.554 1.00 80.19 110 GLU A C 1
ATOM 880 O O . GLU A 1 110 ? -19.865 3.606 10.052 1.00 80.19 110 GLU A O 1
ATOM 885 N N . SER A 1 111 ? -20.536 5.726 9.749 1.00 67.88 111 SER A N 1
ATOM 886 C CA . SER A 1 111 ? -21.797 5.570 10.472 1.00 67.88 111 SER A CA 1
ATOM 887 C C . SER A 1 111 ? -22.910 5.115 9.526 1.00 67.88 111 SER A C 1
ATOM 889 O O . SER A 1 111 ? -23.044 5.652 8.425 1.00 67.88 111 SER A O 1
ATOM 891 N N . ASP A 1 112 ? -23.766 4.198 9.986 1.00 63.66 112 ASP A N 1
ATOM 892 C CA . ASP A 1 112 ? -24.902 3.662 9.216 1.00 63.66 112 ASP A CA 1
ATOM 893 C C . ASP A 1 112 ? -25.952 4.725 8.825 1.00 63.66 112 ASP A C 1
ATOM 895 O O . ASP A 1 112 ? -26.749 4.515 7.913 1.00 63.66 112 ASP A O 1
ATOM 899 N N . ILE A 1 113 ? -25.952 5.888 9.486 1.00 56.47 113 ILE A N 1
ATOM 900 C CA . ILE A 1 113 ? -26.830 7.036 9.186 1.00 56.47 113 ILE A CA 1
ATOM 901 C C . ILE A 1 113 ? -26.160 8.103 8.301 1.00 56.47 113 ILE A C 1
ATOM 903 O O . ILE A 1 113 ? -26.749 9.152 8.038 1.00 56.47 113 ILE A O 1
ATOM 907 N N . GLY A 1 114 ? -24.956 7.821 7.796 1.00 52.69 114 GLY A N 1
ATOM 908 C CA . GLY A 1 114 ? -24.150 8.739 6.999 1.00 52.69 114 GLY A CA 1
ATOM 909 C C . GLY A 1 114 ? -23.267 9.640 7.866 1.00 52.69 114 GLY A C 1
ATOM 910 O O . GLY A 1 114 ? -23.716 10.245 8.836 1.00 52.69 114 GLY A O 1
ATOM 911 N N . GLY A 1 115 ? -21.989 9.737 7.500 1.00 68.81 115 GLY A N 1
ATOM 912 C CA . GLY A 1 115 ? -20.974 10.501 8.231 1.00 68.81 115 GLY A CA 1
ATOM 913 C C . GLY A 1 115 ? -19.821 9.630 8.736 1.00 68.81 115 GLY A C 1
ATOM 914 O O . GLY A 1 115 ? -19.855 8.404 8.639 1.00 68.81 115 GLY A O 1
ATOM 915 N N . LEU A 1 116 ? -18.783 10.284 9.259 1.00 77.56 116 LEU A N 1
ATOM 916 C CA . LEU A 1 116 ? -17.597 9.640 9.828 1.00 77.56 116 LEU A CA 1
ATOM 917 C C . LEU A 1 116 ? -17.606 9.815 11.346 1.00 77.56 116 LEU A C 1
ATOM 919 O O . LEU A 1 116 ? -17.621 10.942 11.840 1.00 77.56 116 LEU A O 1
ATOM 923 N N . ALA A 1 117 ? -17.576 8.702 12.076 1.00 82.38 117 ALA A N 1
ATOM 924 C CA . ALA A 1 117 ? -17.322 8.701 13.508 1.00 82.38 117 ALA A CA 1
ATOM 925 C C . ALA A 1 117 ? -15.818 8.525 13.729 1.00 82.38 117 ALA A C 1
ATOM 927 O O . ALA A 1 117 ? -15.242 7.539 13.272 1.00 82.38 117 ALA A O 1
ATOM 928 N N . GLN A 1 118 ? -15.190 9.470 14.427 1.00 86.38 118 GLN A N 1
ATOM 929 C CA . GLN A 1 118 ? -13.763 9.453 14.739 1.00 86.38 118 GLN A CA 1
ATOM 930 C C . GLN A 1 118 ? -13.553 9.607 16.245 1.00 86.38 118 GLN A C 1
ATOM 932 O O . GLN A 1 118 ? -14.213 10.425 16.886 1.00 86.38 118 GLN A O 1
ATOM 937 N N . ILE A 1 119 ? -12.633 8.820 16.803 1.00 88.94 119 ILE A N 1
ATOM 938 C CA . ILE A 1 119 ? -12.282 8.844 18.224 1.00 88.94 119 ILE A CA 1
ATOM 939 C C . ILE A 1 119 ? -10.760 8.898 18.365 1.00 88.94 119 ILE A C 1
ATOM 941 O O . ILE A 1 119 ? -10.042 8.135 17.716 1.00 88.94 119 ILE A O 1
ATOM 945 N N . GLU A 1 120 ? -10.281 9.778 19.243 1.00 89.62 120 GLU A N 1
ATOM 946 C CA . GLU A 1 120 ? -8.873 9.903 19.620 1.00 89.62 120 GLU A CA 1
ATOM 947 C C . GLU A 1 120 ? -8.691 9.573 21.108 1.00 89.62 120 GLU A C 1
ATOM 949 O O . GLU A 1 120 ? -9.454 10.028 21.962 1.00 89.62 120 GLU A O 1
ATOM 954 N N . PHE A 1 121 ? -7.666 8.783 21.421 1.00 91.69 121 PHE A N 1
ATOM 955 C CA . PHE A 1 121 ? -7.286 8.391 22.772 1.00 91.69 121 PHE A CA 1
ATOM 956 C C . PHE A 1 121 ? -5.855 8.833 23.068 1.00 91.69 121 PHE A C 1
ATOM 958 O O . PHE A 1 121 ? -4.965 8.673 22.230 1.00 91.69 121 PHE A O 1
ATOM 965 N N . ILE A 1 122 ? -5.624 9.295 24.299 1.00 94.06 122 ILE A N 1
ATOM 966 C CA . ILE A 1 122 ? -4.289 9.561 24.843 1.00 94.06 122 ILE A CA 1
ATOM 967 C C . ILE A 1 122 ? -3.954 8.467 25.859 1.00 94.06 122 ILE A C 1
ATOM 969 O O . ILE A 1 122 ? -4.741 8.185 26.764 1.00 94.06 122 ILE A O 1
ATOM 973 N N . LYS A 1 123 ? -2.783 7.848 25.709 1.00 88.25 123 LYS A N 1
ATOM 974 C CA . LYS A 1 123 ? -2.282 6.814 26.618 1.00 88.25 123 LYS A CA 1
ATOM 975 C C . LYS A 1 123 ? -1.915 7.427 27.980 1.00 88.25 123 LYS A C 1
ATOM 977 O O . LYS A 1 123 ? -1.209 8.435 28.011 1.00 88.25 123 LYS A O 1
ATOM 982 N N . GLN A 1 124 ? -2.388 6.818 29.073 1.00 83.50 124 GLN A N 1
ATOM 983 C CA . GLN A 1 124 ? -2.011 7.161 30.456 1.00 83.50 124 GLN A CA 1
ATOM 984 C C . GLN A 1 124 ? -0.694 6.505 30.874 1.00 83.50 124 GLN A C 1
ATOM 986 O O . GLN A 1 124 ? -0.418 5.377 30.398 1.00 83.50 124 GLN A O 1
#

Mean predicted aligned error: 14.1 Å

Nearest PDB structures (foldseek):
  7o1f-assembly1_A  TM=2.486E-01  e=3.821E-01  Thermochaetoides thermophila DSM 1495
  7sqc-assembly1_2I  TM=3.166E-01  e=1.452E+00  Chlamydomonas reinhardtii
  6wp2-assembly1_A  TM=2.559E-01  e=1.299E+00  Homo sapiens
  5dpq-assembly1_B  TM=2.378E-01  e=1.814E+00  Homo sapiens

Secondary structure (DSSP, 8-state):
--------------HHHHHHHS-EEEEPP-SSSPPP-EEEEETTEEEEE-HHHHTTPEEEEE-------PPPEEE------SS--TT-----SEEEEEEE-SSEEEEEEE-TTSSEEEEEEE--

Foldseek 3Di:
DDPPPPPPPPPLDDQVRVLVVQAAKDWDDDDDPDFTWIWHDDPQKIWIDTCVPPNRDIDIDGDGDDDPNDQDWDADDDDDDPDDDVDDDDPRDTWGFPDDDPFKTKTWDADPVGDIDIDMDGDD